Protein AF-A0A7S2JY48-F1 (afdb_monomer_lite)

Foldseek 3Di:
DDDDDPDPDPPVVQQVQFDWDADPVRDTDGDGALVVDPPPPCPPPQWDAAAQQAWKWWAQDPLDIDIDGQHAPDWDQDPLAIFHSVVRHVPNTQQDKGFHPPNPRPRITHIHHDDLQSVLSVDPPPWPDQHPVNVVVVCVVVVDDPSDDDDDDPCIPVSD

Secondary structure (DSSP, 8-state):
----PPPS-HHHHHTTS-EEEEPTTS-EEEE--GGGS--------TTPBPPTT-EEEEEEETTEEEEEE--TT-EEEETTEEEEGGGTTTT-BTTPEEEPSSSTTT-EEEEEPP-HHHHHHHS-S-S-PPPHHHHHHHHHHTT--TT--------TTS--

pLDDT: mean 73.79, std 20.32, range [28.58, 94.94]

Sequence (160 aa):
NVDQRCQPGSHTELFRAGHSAADNDGQQVHVYPSSAFPLHVLERSKHELIQEGSLVVIFESFDNLSFVYAKKGDVYHNKNGDFYHDDFIDKLRFGSKLRARNHQGYGFVFLLRPTSELWARSLPHRTQIVYELDSSTVIFQLNLKPNMVVLESGTGSGAT

Radius of gyration: 21.33 Å; chains: 1; bounding box: 55×44×46 Å

Organism: NCBI:txid163516

InterPro domains:
  IPR014816 tRNA (1-methyladenosine) methyltransferase catalytic subunit Gcd14 [PS51620] (53-160)
  IPR014816 tRNA (1-methyladenosine) methyltransferase catalytic subunit Gcd14 [PTHR12133] (45-159)
  IPR029063 S-adenosyl-L-methionine-dependent methyltransferase superfamily [G3DSA:3.40.50.150] (116-160)
  IPR029063 S-adenosyl-L-methionine-dependent methyltransferase superfamily [SSF53335] (49-159)
  IPR049470 tRNA (adenine(58)-N(1))-methyltransferase catalytic subunit TRM61, C-terminal [PF08704] (107-159)

Structure (mmCIF, N/CA/C/O backbone):
data_AF-A0A7S2JY48-F1
#
_entry.id   AF-A0A7S2JY48-F1
#
loop_
_atom_site.group_PDB
_atom_site.id
_atom_site.type_symbol
_atom_site.label_atom_id
_atom_site.label_alt_id
_atom_site.label_comp_id
_atom_site.label_asym_id
_atom_site.label_entity_id
_atom_site.label_seq_id
_atom_site.pdbx_PDB_ins_code
_atom_site.Cartn_x
_atom_site.Cartn_y
_atom_site.Cartn_z
_atom_site.occupancy
_atom_site.B_iso_or_equiv
_atom_site.auth_seq_id
_atom_site.auth_comp_id
_atom_site.auth_asym_id
_atom_site.auth_atom_id
_atom_site.pdbx_PDB_model_num
ATOM 1 N N . ASN A 1 1 ? -29.558 -26.729 -18.507 1.00 38.56 1 ASN A N 1
ATOM 2 C CA . ASN A 1 1 ? -29.045 -27.223 -17.215 1.00 38.56 1 ASN A CA 1
ATOM 3 C C . ASN A 1 1 ? -28.360 -26.051 -16.497 1.00 38.56 1 ASN A C 1
ATOM 5 O O . ASN A 1 1 ? -27.145 -26.001 -16.461 1.00 38.56 1 ASN A O 1
ATOM 9 N N . VAL A 1 2 ? -28.994 -24.879 -16.370 1.00 30.31 2 VAL A N 1
ATOM 10 C CA . VAL A 1 2 ? -29.936 -24.396 -15.330 1.00 30.31 2 VAL A CA 1
ATOM 11 C C . VAL A 1 2 ? -29.438 -24.595 -13.887 1.00 30.31 2 VAL A C 1
ATOM 13 O O . VAL A 1 2 ? -29.466 -25.703 -13.373 1.00 30.31 2 VAL A O 1
ATOM 16 N N . ASP A 1 3 ? -29.056 -23.456 -13.292 1.00 31.86 3 ASP A N 1
ATOM 17 C CA . ASP A 1 3 ? -29.075 -23.062 -11.873 1.00 31.86 3 ASP A CA 1
ATOM 18 C C . ASP A 1 3 ? -28.164 -23.750 -10.835 1.00 31.86 3 ASP A C 1
ATOM 20 O O . ASP A 1 3 ? -28.516 -24.752 -10.224 1.00 31.86 3 ASP A O 1
ATOM 24 N N . GLN A 1 4 ? -27.085 -23.044 -10.465 1.00 37.94 4 GLN A N 1
ATOM 25 C CA . GLN A 1 4 ? -26.640 -22.927 -9.068 1.00 37.94 4 GLN A CA 1
ATOM 26 C C . GLN A 1 4 ? -26.364 -21.454 -8.737 1.00 37.94 4 GLN A C 1
ATOM 28 O O . GLN A 1 4 ? -25.231 -20.991 -8.639 1.00 37.94 4 GLN A O 1
ATOM 33 N N . ARG A 1 5 ? -27.454 -20.696 -8.589 1.00 28.58 5 ARG A N 1
ATOM 34 C CA . ARG A 1 5 ? -27.470 -19.464 -7.799 1.00 28.58 5 ARG A CA 1
ATOM 35 C C . ARG A 1 5 ? -27.124 -19.838 -6.355 1.00 28.58 5 ARG A C 1
ATOM 37 O O . ARG A 1 5 ? -27.813 -20.673 -5.770 1.00 28.58 5 ARG A O 1
ATOM 44 N N . CYS A 1 6 ? -26.074 -19.233 -5.796 1.00 33.50 6 CYS A N 1
ATOM 45 C CA . CYS A 1 6 ? -25.826 -19.243 -4.355 1.00 33.50 6 CYS A CA 1
ATOM 46 C C . CYS A 1 6 ? -27.119 -18.853 -3.631 1.00 33.50 6 CYS A C 1
ATOM 48 O O . CYS A 1 6 ? -27.720 -17.819 -3.923 1.00 33.50 6 CYS A O 1
ATOM 50 N N . GLN A 1 7 ? -27.572 -19.731 -2.744 1.00 31.34 7 GLN A N 1
ATOM 51 C CA . GLN A 1 7 ? -28.848 -19.597 -2.062 1.00 31.34 7 GLN A CA 1
ATOM 52 C C . GLN A 1 7 ? -28.869 -18.363 -1.140 1.00 31.34 7 GLN A C 1
ATOM 54 O O . GLN A 1 7 ? -27.864 -18.070 -0.486 1.00 31.34 7 GLN A O 1
ATOM 59 N N . PRO A 1 8 ? -30.010 -17.656 -1.036 1.00 34.88 8 PRO A N 1
ATOM 60 C CA . PRO A 1 8 ? -30.189 -16.538 -0.118 1.00 34.88 8 PRO A CA 1
ATOM 61 C C . PRO A 1 8 ? -30.416 -17.082 1.302 1.00 34.88 8 PRO A C 1
ATOM 63 O O . PRO A 1 8 ? -31.551 -17.219 1.744 1.00 34.88 8 PRO A O 1
ATOM 66 N N . GLY A 1 9 ? -29.335 -17.465 1.986 1.00 32.31 9 GLY A N 1
ATOM 67 C CA . GLY A 1 9 ? -29.394 -18.038 3.340 1.00 32.31 9 GLY A CA 1
ATOM 68 C C . GLY A 1 9 ? -28.717 -17.204 4.431 1.00 32.3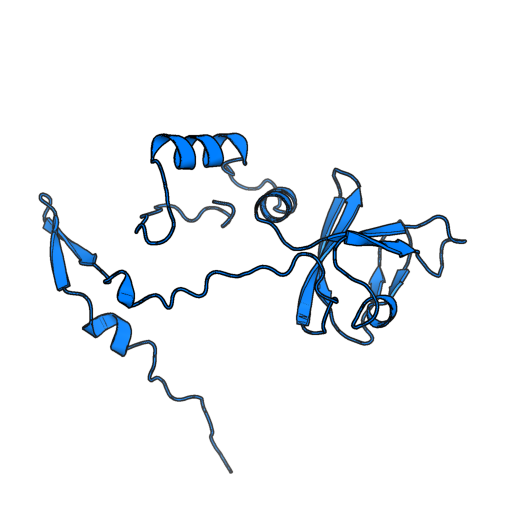1 9 GLY A C 1
ATOM 69 O O . GLY A 1 9 ? -29.170 -17.218 5.566 1.00 32.31 9 GLY A O 1
ATOM 70 N N . SER A 1 10 ? -27.672 -16.431 4.117 1.00 35.38 10 SER A N 1
ATOM 71 C CA . SER A 1 10 ? -26.833 -15.798 5.154 1.00 35.38 10 SER A CA 1
ATOM 72 C C . SER A 1 10 ? -27.272 -14.395 5.583 1.00 35.38 10 SER A C 1
ATOM 74 O O . SER A 1 10 ? -26.907 -13.939 6.663 1.00 35.38 10 SER A O 1
ATOM 76 N N . HIS A 1 11 ? -28.073 -13.698 4.773 1.00 31.31 11 HIS A N 1
ATOM 77 C CA . HIS A 1 11 ? -28.480 -12.316 5.066 1.00 31.31 11 HIS A CA 1
ATOM 78 C C . HIS A 1 11 ? -29.726 -12.226 5.964 1.00 31.31 11 HIS A C 1
ATOM 80 O O . HIS A 1 11 ? -29.952 -11.206 6.614 1.00 31.31 11 HIS A O 1
ATOM 86 N N . THR A 1 12 ? -30.541 -13.285 6.008 1.00 32.06 12 THR A N 1
ATOM 87 C CA . THR A 1 12 ? -31.817 -13.310 6.745 1.00 32.06 12 THR A CA 1
ATOM 88 C C . THR A 1 12 ? -31.650 -13.790 8.188 1.00 32.06 12 THR A C 1
ATOM 90 O O . THR A 1 12 ? -32.434 -13.405 9.053 1.00 32.06 12 THR A O 1
ATOM 93 N N . GLU A 1 13 ? -30.614 -14.580 8.485 1.00 34.25 13 GLU A N 1
ATOM 94 C CA . GLU A 1 13 ? -30.346 -15.053 9.851 1.00 34.25 13 GLU A CA 1
ATOM 95 C C . GLU A 1 13 ? -29.750 -13.963 10.755 1.00 34.25 13 GLU A C 1
ATOM 97 O O . GLU A 1 13 ? -30.064 -13.924 11.944 1.00 34.25 13 GLU A O 1
ATOM 102 N N . LEU A 1 14 ? -29.000 -13.006 10.194 1.00 38.75 14 LEU A N 1
ATOM 103 C CA . LEU A 1 14 ? -28.484 -11.851 10.941 1.00 38.75 14 LEU A CA 1
ATOM 104 C C . LEU A 1 14 ? -29.612 -10.967 11.497 1.00 38.75 14 LEU A C 1
ATOM 106 O O . LEU A 1 14 ? -29.539 -10.527 12.641 1.00 38.75 14 LEU A O 1
ATOM 110 N N . PHE A 1 15 ? -30.700 -10.783 10.742 1.00 35.50 15 PHE A N 1
ATOM 111 C CA . PHE A 1 15 ? -31.868 -10.013 11.189 1.00 35.50 15 PHE A CA 1
ATOM 112 C C . PHE A 1 15 ? -32.608 -10.648 12.374 1.00 35.50 15 PHE A C 1
ATOM 114 O O . PHE A 1 15 ? -33.319 -9.953 13.091 1.00 35.50 15 PHE A O 1
ATOM 121 N N . ARG A 1 16 ? -32.453 -11.957 12.604 1.00 39.75 16 ARG A N 1
ATOM 122 C CA . ARG A 1 16 ? -33.196 -12.685 13.645 1.00 39.75 16 ARG A CA 1
ATOM 123 C C . ARG A 1 16 ? -32.492 -12.734 15.000 1.00 39.75 16 ARG A C 1
ATOM 125 O O . ARG A 1 16 ? -33.140 -13.057 15.989 1.00 39.75 16 ARG A O 1
ATOM 132 N N . ALA A 1 17 ? -31.194 -12.438 15.048 1.00 46.31 17 ALA A N 1
ATOM 133 C CA . ALA A 1 17 ? -30.380 -12.548 16.262 1.00 46.31 17 ALA A CA 1
ATOM 134 C C . ALA A 1 17 ? -30.321 -11.255 17.102 1.00 46.31 17 ALA A C 1
ATOM 136 O O . ALA A 1 17 ? -29.768 -11.264 18.203 1.00 46.31 17 ALA A O 1
ATOM 137 N N . GLY A 1 18 ? -30.869 -10.145 16.597 1.00 42.44 18 GLY A N 1
ATOM 138 C CA . GLY A 1 18 ? -30.921 -8.878 17.324 1.00 42.44 18 GLY A CA 1
ATOM 139 C C . GLY A 1 18 ? -32.058 -8.854 18.342 1.00 42.44 18 GLY A C 1
ATOM 140 O O . GLY A 1 18 ? -33.181 -9.247 18.036 1.00 42.44 18 GLY A O 1
ATOM 141 N N . HIS A 1 19 ? -31.780 -8.370 19.552 1.00 50.09 19 HIS A N 1
ATOM 142 C CA . HIS A 1 19 ? -32.838 -7.945 20.467 1.00 50.09 19 HIS A CA 1
ATOM 143 C C . HIS A 1 19 ? -33.046 -6.441 20.280 1.00 50.09 19 HIS A C 1
ATOM 145 O O . HIS A 1 19 ? -32.088 -5.668 20.285 1.00 50.09 19 HIS A O 1
ATOM 151 N N . SER A 1 20 ? -34.299 -6.034 20.087 1.00 39.97 20 SER A N 1
ATOM 152 C CA . SER A 1 20 ? -34.663 -4.623 19.967 1.00 39.97 20 SER A CA 1
ATOM 153 C C . SER A 1 20 ? -34.622 -3.985 21.354 1.00 39.97 20 SER A C 1
ATOM 155 O O . SER A 1 20 ? -35.443 -4.318 22.208 1.00 39.97 20 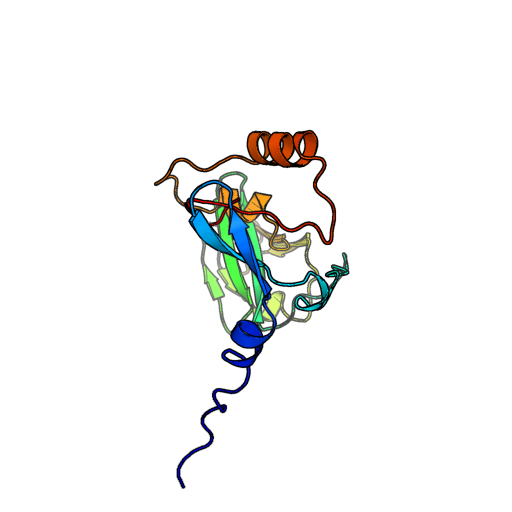SER A O 1
ATOM 157 N N . ALA A 1 21 ? -33.686 -3.066 21.575 1.00 49.62 21 ALA A N 1
ATOM 158 C CA . ALA A 1 21 ? -33.725 -2.146 22.707 1.00 49.62 21 ALA A CA 1
ATOM 159 C C . ALA A 1 21 ? -34.280 -0.800 22.217 1.00 49.62 21 ALA A C 1
ATOM 161 O O . ALA A 1 21 ? -34.018 -0.394 21.084 1.00 49.62 21 ALA A O 1
ATOM 162 N N . ALA A 1 22 ? -35.102 -0.142 23.033 1.00 42.97 22 ALA A N 1
ATOM 163 C CA . ALA A 1 22 ? -35.611 1.191 22.734 1.00 42.97 22 ALA A CA 1
ATOM 164 C C . ALA A 1 22 ? -34.698 2.231 23.387 1.00 42.97 22 ALA A C 1
ATOM 166 O O . ALA A 1 22 ? -34.417 2.128 24.582 1.00 42.97 22 ALA A O 1
ATOM 167 N N . ASP A 1 23 ? -34.250 3.209 22.604 1.00 45.06 23 ASP A N 1
ATOM 168 C CA . ASP A 1 23 ? -33.600 4.407 23.134 1.00 45.06 23 ASP A CA 1
ATOM 169 C C . ASP A 1 23 ? -34.629 5.295 23.858 1.00 45.06 23 ASP A C 1
ATOM 171 O O . ASP A 1 23 ? -35.834 5.199 23.596 1.00 45.06 23 ASP A O 1
ATOM 175 N N . ASN A 1 24 ? -34.171 6.197 24.733 1.00 55.41 24 ASN A N 1
ATOM 176 C CA . ASN A 1 24 ? -35.053 7.114 25.481 1.00 55.41 24 ASN A CA 1
ATOM 177 C C . ASN A 1 24 ? -35.908 8.037 24.578 1.00 55.41 24 ASN A C 1
ATOM 179 O O . ASN A 1 24 ? -36.903 8.582 25.049 1.00 55.41 24 ASN A O 1
ATOM 183 N N . ASP A 1 25 ? -35.572 8.145 23.288 1.00 49.75 25 ASP A N 1
ATOM 184 C CA . ASP A 1 25 ? -36.273 8.952 22.278 1.00 49.75 25 ASP A CA 1
ATOM 185 C C . ASP A 1 25 ? -37.170 8.127 21.323 1.00 49.75 25 ASP A C 1
ATOM 187 O O . ASP A 1 25 ? -37.665 8.636 20.318 1.00 49.75 25 ASP A O 1
ATOM 191 N N . GLY A 1 26 ? -37.415 6.841 21.612 1.00 44.59 26 GLY A N 1
ATOM 192 C CA . GLY A 1 26 ? -38.371 6.013 20.859 1.00 44.59 26 GLY A CA 1
ATOM 193 C C . GLY A 1 26 ? -37.871 5.486 19.507 1.00 44.59 26 GLY A C 1
ATOM 194 O O . GLY A 1 26 ? -38.657 4.940 18.729 1.00 44.59 26 GLY A O 1
ATOM 195 N N . GLN A 1 27 ? -36.574 5.600 19.221 1.00 48.22 27 GLN A N 1
ATOM 196 C CA . GLN A 1 27 ? -35.956 5.036 18.023 1.00 48.22 27 GLN A CA 1
ATOM 197 C C . GLN A 1 27 ? -35.541 3.573 18.277 1.00 48.22 27 GLN A C 1
ATOM 199 O O . GLN A 1 27 ? -34.835 3.272 19.240 1.00 48.22 27 GLN A O 1
ATOM 204 N N . GLN A 1 28 ? -36.016 2.638 17.441 1.00 40.66 28 GLN A N 1
ATOM 205 C CA . GLN A 1 28 ? -35.631 1.222 17.526 1.00 40.66 28 GLN A CA 1
ATOM 206 C C . GLN A 1 28 ? -34.180 1.049 17.068 1.00 40.66 28 GLN A C 1
ATOM 208 O O . GLN A 1 28 ? -33.878 1.212 15.885 1.00 40.66 28 GLN A O 1
ATOM 213 N N . VAL A 1 29 ? -33.293 0.679 17.992 1.00 53.88 29 VAL A N 1
ATOM 214 C CA . VAL A 1 29 ? -31.904 0.319 17.689 1.00 53.88 29 VAL A CA 1
ATOM 215 C C . VAL A 1 29 ? -31.765 -1.200 17.648 1.00 53.88 29 VAL A C 1
ATOM 217 O O . VAL A 1 29 ? -32.045 -1.908 18.617 1.00 53.88 29 VAL A O 1
ATOM 220 N N . HIS A 1 30 ? -31.345 -1.714 16.490 1.00 53.12 30 HIS A N 1
ATOM 221 C CA . HIS A 1 30 ? -31.101 -3.139 16.289 1.00 53.12 30 HIS A CA 1
ATOM 222 C C . HIS A 1 30 ? -29.705 -3.481 16.821 1.00 53.12 30 HIS A C 1
ATOM 224 O O . HIS A 1 30 ? -28.695 -3.204 16.173 1.00 53.12 30 HIS A O 1
ATOM 230 N N . VAL A 1 31 ? -29.642 -4.043 18.028 1.00 56.19 31 VAL A N 1
ATOM 231 C CA . VAL A 1 31 ? -28.373 -4.383 18.679 1.00 56.19 31 VAL A CA 1
ATOM 232 C C . VAL A 1 31 ? -27.944 -5.778 18.238 1.00 56.19 31 VAL A C 1
ATOM 234 O O . VAL A 1 31 ? -28.600 -6.771 18.560 1.00 56.19 31 VAL A O 1
ATOM 237 N N . TYR A 1 32 ? -26.835 -5.859 17.502 1.00 62.75 32 TYR A N 1
ATOM 238 C CA . TYR A 1 32 ? -26.211 -7.132 17.144 1.00 62.75 32 TYR A CA 1
ATOM 239 C C . TYR A 1 32 ? -25.216 -7.544 18.238 1.00 62.75 32 TYR A C 1
ATOM 241 O O . TYR A 1 32 ? -24.381 -6.727 18.635 1.00 62.75 32 TYR A O 1
ATOM 249 N N . PRO A 1 33 ? -25.273 -8.789 18.743 1.00 58.53 33 PRO A N 1
ATOM 250 C CA . PRO A 1 33 ? -24.309 -9.260 19.727 1.00 58.53 33 PRO A CA 1
ATOM 251 C C . PRO A 1 33 ? -22.911 -9.331 19.100 1.00 58.53 33 PRO A C 1
ATOM 253 O O . PRO A 1 33 ? -22.757 -9.736 17.949 1.00 58.53 33 PRO A O 1
ATOM 256 N N . SER A 1 34 ? -21.874 -8.984 19.866 1.00 54.19 34 SER A N 1
ATOM 257 C CA . SER A 1 34 ? -20.475 -9.011 19.405 1.00 54.19 34 SER A CA 1
ATOM 258 C C . SER A 1 34 ? -20.018 -10.394 18.920 1.00 54.19 34 SER A C 1
ATOM 260 O O . SER A 1 34 ? -19.109 -10.489 18.103 1.00 54.19 34 SER A O 1
ATOM 262 N N . SER A 1 35 ? -20.687 -11.465 19.360 1.00 59.41 35 SER A N 1
ATOM 263 C CA . SER A 1 35 ? -20.475 -12.841 18.900 1.00 59.41 35 SER A CA 1
ATOM 264 C C . SER A 1 35 ? -20.939 -13.114 17.463 1.00 59.41 35 SER A C 1
ATOM 266 O O . SER A 1 35 ? -20.547 -14.131 16.896 1.00 59.41 35 SER A O 1
ATOM 268 N N . ALA A 1 36 ? -21.757 -12.239 16.865 1.00 59.59 36 ALA A N 1
ATOM 269 C CA . ALA A 1 36 ? -22.212 -12.364 15.478 1.00 59.59 36 ALA A CA 1
ATOM 270 C C . ALA A 1 36 ? -21.128 -11.984 14.455 1.00 59.59 36 ALA A C 1
ATOM 272 O O . ALA A 1 36 ? -21.268 -12.284 13.270 1.00 59.59 36 ALA A O 1
ATOM 273 N N . PHE A 1 37 ? -20.041 -11.349 14.903 1.00 56.94 37 PHE A N 1
ATOM 274 C CA . PHE A 1 37 ? -18.910 -10.987 14.062 1.00 56.94 37 PHE A CA 1
ATOM 275 C C . PHE A 1 37 ? -17.768 -11.973 14.321 1.00 56.94 37 PHE A C 1
ATOM 277 O O . PHE A 1 37 ? -17.140 -11.908 15.381 1.00 56.94 37 PHE A O 1
ATOM 284 N N . PRO A 1 38 ? -17.491 -12.917 13.401 1.00 50.53 38 PRO A N 1
ATOM 285 C CA . PRO A 1 38 ? -16.365 -13.819 13.562 1.00 50.53 38 PRO A CA 1
ATOM 286 C C . PRO A 1 38 ? -15.078 -13.000 13.676 1.00 50.53 38 PRO A C 1
ATOM 288 O O . PRO A 1 38 ? -14.706 -12.240 12.781 1.00 50.53 38 PRO A O 1
ATOM 291 N N . LEU A 1 39 ? -14.424 -13.162 14.822 1.00 52.94 39 LEU A N 1
ATOM 292 C CA . LEU A 1 39 ? -13.209 -12.481 15.247 1.00 52.94 39 LEU A CA 1
ATOM 293 C C . LEU A 1 39 ? -12.019 -13.035 14.452 1.00 52.94 39 LEU A C 1
ATOM 295 O O . LEU A 1 39 ? -11.142 -13.705 14.990 1.00 52.94 39 LEU A O 1
ATOM 299 N N . HIS A 1 40 ? -11.985 -12.795 13.142 1.00 52.75 40 HIS A N 1
ATOM 300 C CA . HIS A 1 40 ? -10.759 -12.993 12.391 1.00 52.75 40 HIS A CA 1
ATOM 301 C C . HIS A 1 40 ? -9.863 -11.797 12.702 1.00 52.75 40 HIS A C 1
ATOM 303 O O . HIS A 1 40 ? -9.848 -10.802 11.976 1.00 52.75 40 HIS A O 1
ATOM 309 N N . VAL A 1 41 ? -9.124 -11.869 13.815 1.00 52.59 41 VAL A N 1
ATOM 310 C CA . VAL A 1 41 ? -7.935 -11.030 13.979 1.00 52.59 41 VAL A CA 1
ATOM 311 C C . VAL A 1 41 ? -7.105 -11.304 12.736 1.00 52.59 41 VAL A C 1
ATOM 313 O O . VAL A 1 41 ? -6.619 -12.415 12.540 1.00 52.59 41 VAL A O 1
ATOM 316 N N . LEU A 1 42 ? -7.035 -10.335 11.826 1.00 56.41 42 LEU A N 1
ATOM 317 C CA . LEU A 1 42 ? -6.143 -10.418 10.684 1.00 56.41 42 LEU A CA 1
ATOM 318 C C . LEU A 1 42 ? -4.730 -10.373 11.269 1.00 56.41 42 LEU A C 1
ATOM 320 O O . LEU A 1 42 ? -4.151 -9.295 11.401 1.00 56.41 42 LEU A O 1
ATOM 324 N N . GLU A 1 43 ? -4.187 -11.528 11.658 1.00 52.75 43 GLU A N 1
ATOM 325 C CA . GLU A 1 43 ? -2.755 -11.713 11.861 1.00 52.75 43 GLU A CA 1
ATOM 326 C C . GLU A 1 43 ? -2.100 -11.489 10.502 1.00 52.75 43 GLU A C 1
ATOM 328 O O . GLU A 1 43 ? -1.878 -12.379 9.683 1.00 52.75 43 GLU A O 1
ATOM 333 N N . ARG A 1 44 ? -1.889 -10.211 10.209 1.00 62.12 44 ARG A N 1
ATOM 334 C CA . ARG A 1 44 ? -1.332 -9.731 8.963 1.00 62.12 44 ARG A CA 1
ATOM 335 C C . ARG A 1 44 ? 0.149 -10.090 8.974 1.00 62.12 44 ARG A C 1
ATOM 337 O O . ARG A 1 44 ? 0.975 -9.309 9.437 1.00 62.12 44 ARG A O 1
ATOM 344 N N . SER A 1 45 ? 0.476 -11.268 8.447 1.00 59.66 45 SER A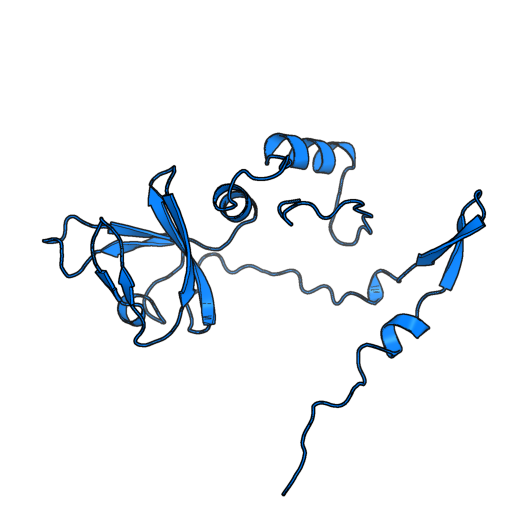 N 1
ATOM 345 C CA . SER A 1 45 ? 1.847 -11.725 8.208 1.00 59.66 45 SER A CA 1
ATOM 346 C C . SER A 1 45 ? 2.670 -10.613 7.541 1.00 59.66 45 SER A C 1
ATOM 348 O O . SER A 1 45 ? 2.379 -10.183 6.425 1.00 59.66 45 SER A O 1
ATOM 350 N N . LYS A 1 46 ? 3.695 -10.110 8.243 1.00 57.84 46 LYS A N 1
ATOM 351 C CA . LYS A 1 46 ? 4.539 -8.980 7.803 1.00 57.84 46 LYS A CA 1
ATOM 352 C C . LYS A 1 46 ? 5.348 -9.279 6.533 1.00 57.84 46 LYS A C 1
ATOM 354 O O . LYS A 1 46 ? 5.849 -8.358 5.898 1.00 57.84 46 LYS A O 1
ATOM 359 N N . HIS A 1 47 ? 5.489 -10.557 6.177 1.00 62.91 47 HIS A N 1
ATOM 360 C CA . HIS A 1 47 ? 6.393 -11.042 5.130 1.00 62.91 47 HIS A CA 1
ATOM 361 C C . HIS A 1 47 ? 5.693 -11.936 4.108 1.00 62.91 47 HIS A C 1
ATOM 363 O O . HIS A 1 47 ? 6.310 -12.820 3.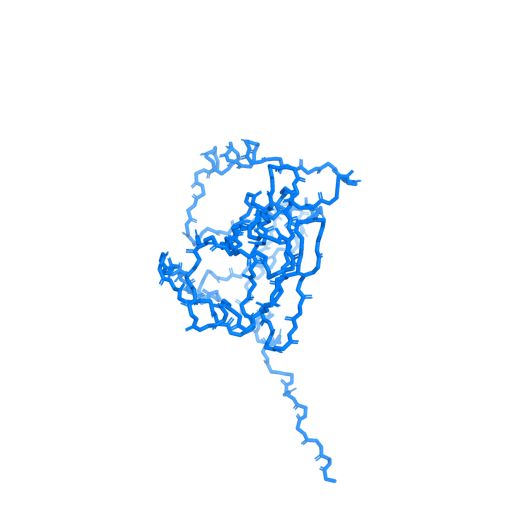515 1.00 62.91 47 HIS A O 1
ATOM 369 N N . GLU A 1 48 ? 4.404 -11.721 3.896 1.00 81.38 48 GLU A N 1
ATOM 370 C CA . GLU A 1 48 ? 3.629 -12.477 2.923 1.00 81.38 48 GLU A CA 1
ATOM 371 C C . GLU A 1 48 ? 4.078 -12.177 1.486 1.00 81.38 48 GLU A C 1
ATOM 373 O O . GLU A 1 48 ? 4.384 -11.031 1.133 1.00 81.38 48 GLU A O 1
ATOM 378 N N . LEU A 1 49 ? 4.159 -13.233 0.675 1.00 89.81 49 LEU A N 1
ATOM 379 C CA . LEU A 1 49 ? 4.346 -13.108 -0.767 1.00 89.81 49 LEU A CA 1
ATOM 380 C C . LEU A 1 49 ? 3.082 -12.507 -1.381 1.00 89.81 49 LEU A C 1
ATOM 382 O O . LEU A 1 49 ? 1.977 -12.760 -0.907 1.00 89.81 49 LEU A O 1
ATOM 386 N N . ILE A 1 50 ? 3.249 -11.710 -2.431 1.00 91.06 50 ILE A N 1
ATOM 387 C CA . ILE A 1 50 ? 2.112 -11.142 -3.150 1.00 91.06 50 ILE A CA 1
ATOM 388 C C . ILE A 1 50 ? 1.480 -12.253 -3.983 1.00 91.06 50 ILE A C 1
ATOM 390 O O . ILE A 1 50 ? 2.133 -12.798 -4.867 1.00 91.06 50 ILE A O 1
ATOM 394 N N . GLN A 1 51 ? 0.220 -12.571 -3.713 1.00 91.25 51 GLN A N 1
ATOM 395 C CA . GLN A 1 51 ? -0.530 -13.582 -4.453 1.00 91.25 51 GLN A CA 1
ATOM 396 C C . GLN A 1 51 ? -1.449 -12.930 -5.484 1.00 91.25 51 GLN A C 1
ATOM 398 O O . GLN A 1 51 ? -1.826 -11.762 -5.365 1.00 91.25 51 GLN A O 1
ATOM 403 N N . GLU A 1 52 ? -1.857 -13.703 -6.482 1.00 92.62 52 GLU A N 1
ATOM 404 C CA . GLU A 1 52 ? -2.916 -13.297 -7.402 1.00 92.62 52 GLU A CA 1
ATOM 405 C C . GLU A 1 52 ? -4.220 -12.980 -6.646 1.00 92.62 52 GLU A C 1
ATOM 407 O O . GLU A 1 52 ? -4.571 -13.640 -5.673 1.00 92.62 52 GLU A O 1
ATOM 412 N N . GLY A 1 53 ? -4.914 -11.922 -7.058 1.00 90.81 53 GLY A N 1
ATOM 413 C CA . GLY A 1 53 ? -6.093 -11.379 -6.382 1.00 90.81 53 GLY A CA 1
ATOM 414 C C . GLY A 1 53 ? -5.783 -10.474 -5.185 1.00 90.81 53 GLY A C 1
ATOM 415 O O . GLY A 1 53 ? -6.686 -9.798 -4.695 1.00 90.81 53 GLY A O 1
ATOM 416 N N . SER A 1 54 ? -4.526 -10.394 -4.734 1.00 90.44 54 SER A N 1
ATOM 417 C CA . SER A 1 54 ? -4.145 -9.491 -3.642 1.00 90.44 54 SER A CA 1
ATOM 418 C C . SER A 1 54 ? -4.270 -8.029 -4.067 1.00 90.44 54 SER A C 1
ATOM 420 O O . SER A 1 54 ? -3.839 -7.650 -5.156 1.00 90.44 54 SER A O 1
ATOM 422 N N . LEU A 1 55 ? -4.798 -7.184 -3.182 1.00 91.88 55 LEU A N 1
ATOM 423 C CA . LEU A 1 55 ? -4.754 -5.736 -3.360 1.00 91.88 55 LEU A CA 1
ATOM 424 C C . LEU A 1 55 ? -3.356 -5.225 -2.996 1.00 91.88 55 LEU A C 1
ATOM 426 O O . LEU A 1 55 ? -2.881 -5.438 -1.879 1.00 91.88 55 LEU A O 1
ATOM 430 N N . VAL A 1 56 ? -2.702 -4.550 -3.937 1.00 93.12 56 VAL A N 1
ATOM 431 C CA . VAL A 1 56 ? -1.344 -4.019 -3.793 1.00 93.12 56 VAL A CA 1
ATOM 432 C C . VAL A 1 56 ? -1.373 -2.510 -3.982 1.00 93.12 56 VAL A C 1
ATOM 434 O O . VAL A 1 56 ? -2.037 -1.991 -4.879 1.00 93.12 56 VAL A O 1
ATOM 437 N N . VAL A 1 57 ? -0.628 -1.801 -3.139 1.00 94.25 57 VAL A N 1
ATOM 438 C CA . VAL A 1 57 ? -0.417 -0.362 -3.290 1.00 94.25 57 VAL A CA 1
ATOM 439 C C . VAL A 1 57 ? 0.886 -0.143 -4.032 1.00 94.25 57 VAL A C 1
ATOM 441 O O . VAL A 1 57 ? 1.956 -0.500 -3.543 1.00 94.25 57 VAL A O 1
ATOM 444 N N . ILE A 1 58 ? 0.805 0.454 -5.211 1.00 94.12 58 ILE A N 1
ATOM 445 C CA . ILE A 1 58 ? 1.971 0.862 -5.981 1.00 94.12 58 ILE A CA 1
ATOM 446 C C . ILE A 1 58 ? 2.333 2.272 -5.535 1.00 94.12 58 ILE A C 1
ATOM 448 O O . ILE A 1 58 ? 1.648 3.239 -5.857 1.00 94.12 58 ILE A O 1
ATOM 452 N N . PHE A 1 59 ? 3.404 2.374 -4.755 1.00 93.50 59 PHE A N 1
ATOM 453 C CA . PHE A 1 59 ? 3.924 3.639 -4.261 1.00 93.50 59 PHE A CA 1
ATOM 454 C C . PHE A 1 59 ? 5.042 4.129 -5.177 1.00 93.50 59 PHE A C 1
ATOM 456 O O . PHE A 1 59 ? 6.117 3.527 -5.264 1.00 93.50 59 PHE A O 1
ATOM 463 N N . GLU A 1 60 ? 4.787 5.233 -5.867 1.00 90.75 60 GLU A N 1
ATOM 464 C CA . GLU A 1 60 ? 5.723 5.806 -6.831 1.00 90.75 60 GLU A CA 1
ATOM 465 C C . GLU A 1 60 ? 6.482 6.985 -6.235 1.00 90.75 60 GLU A C 1
ATOM 467 O O . GLU A 1 60 ? 7.681 7.162 -6.450 1.00 90.75 60 GLU A O 1
ATOM 472 N N . SER A 1 61 ? 5.761 7.840 -5.521 1.00 87.56 61 SER A N 1
ATOM 473 C CA . SER A 1 61 ? 6.248 9.062 -4.896 1.00 87.56 61 SER A CA 1
ATOM 474 C C . SER A 1 61 ? 5.295 9.434 -3.768 1.00 87.56 61 SER A C 1
ATOM 476 O O . SER A 1 61 ? 4.217 8.861 -3.646 1.00 87.56 61 SER A O 1
ATOM 478 N N . PHE A 1 62 ? 5.675 10.409 -2.948 1.00 83.56 62 PHE A N 1
ATOM 479 C CA . PHE A 1 62 ? 4.854 10.817 -1.811 1.00 83.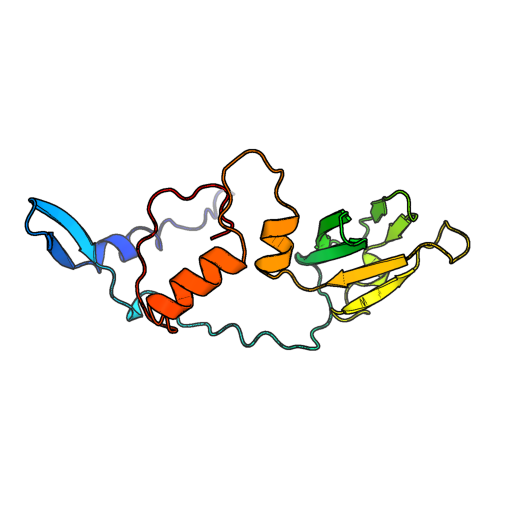56 62 PHE A CA 1
ATOM 480 C C . PHE A 1 62 ? 3.427 11.226 -2.224 1.00 83.56 62 PHE A C 1
ATOM 482 O O . PHE A 1 62 ? 2.467 10.814 -1.580 1.00 83.56 62 PHE A O 1
ATOM 489 N N . ASP A 1 63 ? 3.274 11.940 -3.335 1.00 84.44 63 ASP A N 1
ATOM 490 C CA . ASP A 1 63 ? 1.959 12.406 -3.797 1.00 84.44 63 ASP A CA 1
ATOM 491 C C . ASP A 1 63 ? 1.283 11.461 -4.797 1.00 84.44 63 ASP A C 1
ATOM 493 O O . ASP A 1 63 ? 0.150 11.709 -5.197 1.00 84.44 63 ASP A O 1
ATOM 497 N N . ASN A 1 64 ? 1.967 10.396 -5.234 1.00 87.62 64 ASN A N 1
ATOM 498 C CA . ASN A 1 64 ? 1.433 9.487 -6.245 1.00 87.62 64 ASN A CA 1
ATOM 499 C C . ASN A 1 64 ? 1.501 8.037 -5.778 1.00 87.62 64 ASN A C 1
ATOM 501 O O . ASN A 1 64 ? 2.574 7.418 -5.733 1.00 87.62 64 ASN A O 1
ATOM 505 N N . LEU A 1 65 ? 0.329 7.509 -5.447 1.00 91.44 65 LEU A N 1
ATOM 506 C CA . LEU A 1 65 ? 0.132 6.118 -5.093 1.00 91.44 65 LEU A CA 1
ATOM 507 C C . LEU A 1 65 ? -1.156 5.607 -5.737 1.00 91.44 65 LEU A C 1
ATOM 509 O O . LEU A 1 65 ? -2.162 6.313 -5.782 1.00 91.44 65 LEU A O 1
ATOM 513 N N . SER A 1 66 ? -1.110 4.365 -6.205 1.00 91.88 66 SER A N 1
ATOM 514 C CA . SER A 1 66 ? -2.220 3.719 -6.904 1.00 91.88 66 SER A CA 1
ATOM 515 C C . SER A 1 66 ? -2.548 2.385 -6.254 1.00 91.88 66 SER A C 1
ATOM 517 O O . SER A 1 66 ? -1.656 1.653 -5.825 1.00 91.88 66 SER A O 1
ATOM 519 N N . PHE A 1 67 ? -3.832 2.045 -6.221 1.00 92.56 67 PHE A N 1
ATOM 520 C CA . PHE A 1 67 ? -4.314 0.747 -5.761 1.00 92.56 67 PHE A CA 1
ATOM 521 C C . PHE A 1 67 ? -4.576 -0.157 -6.960 1.00 92.56 67 PHE A C 1
ATOM 523 O O . PHE A 1 67 ? -5.337 0.203 -7.856 1.00 92.56 67 PHE A O 1
ATOM 530 N N . VAL A 1 68 ? -3.944 -1.328 -6.977 1.00 93.00 68 VAL A N 1
ATOM 531 C CA . VAL A 1 68 ? -4.032 -2.276 -8.090 1.00 93.00 68 VAL A CA 1
ATOM 532 C C . VAL A 1 68 ? -4.259 -3.682 -7.554 1.00 93.00 68 VAL A C 1
ATOM 534 O O . VAL A 1 68 ? -3.619 -4.111 -6.595 1.00 93.00 68 VAL A O 1
ATOM 537 N N . TYR A 1 69 ? -5.171 -4.418 -8.186 1.00 93.88 69 TYR A N 1
ATOM 538 C CA . TYR A 1 69 ? -5.330 -5.845 -7.927 1.00 93.88 69 TYR A CA 1
ATOM 539 C C . TYR A 1 69 ? -4.276 -6.632 -8.701 1.00 93.88 69 TYR A C 1
ATOM 541 O O . TYR A 1 69 ? -4.141 -6.490 -9.916 1.00 93.88 69 TYR A O 1
ATOM 549 N N . ALA A 1 70 ? -3.537 -7.484 -7.997 1.00 93.12 70 ALA A N 1
ATOM 550 C CA . ALA A 1 70 ? -2.540 -8.353 -8.595 1.00 93.12 70 ALA A CA 1
ATOM 551 C C . ALA A 1 70 ? -3.223 -9.383 -9.506 1.00 93.12 70 ALA A C 1
ATOM 553 O O . ALA A 1 70 ? -3.922 -10.277 -9.036 1.00 93.12 70 ALA A O 1
ATOM 554 N N . LYS A 1 71 ? -3.014 -9.272 -10.815 1.00 94.94 71 LYS A N 1
ATOM 555 C CA . LYS A 1 71 ? -3.573 -10.179 -11.825 1.00 94.94 71 LYS A CA 1
ATOM 556 C C . LYS A 1 71 ? -2.478 -10.634 -12.778 1.00 94.94 71 LYS A C 1
ATOM 558 O O . LYS A 1 71 ? -1.766 -9.784 -13.308 1.00 94.94 71 LYS A O 1
ATOM 563 N N . LYS A 1 72 ? -2.343 -11.945 -12.998 1.00 92.88 72 LYS A N 1
ATOM 564 C CA . LYS A 1 72 ? -1.317 -12.495 -13.899 1.00 92.88 72 LYS A CA 1
ATOM 565 C C . LYS A 1 72 ? -1.543 -12.027 -15.340 1.00 92.88 72 LYS A C 1
ATOM 567 O O . LYS A 1 72 ? -2.684 -11.933 -15.795 1.00 92.88 72 LYS A O 1
ATOM 572 N N . GLY A 1 73 ? -0.457 -11.715 -16.040 1.00 91.38 73 GLY A N 1
ATOM 573 C CA . GLY A 1 73 ? -0.456 -11.187 -17.406 1.00 91.38 73 GLY A CA 1
ATOM 574 C C . GLY A 1 73 ? -0.890 -9.724 -17.559 1.00 91.38 73 GLY A C 1
ATOM 575 O O . GLY A 1 73 ? -0.904 -9.226 -18.682 1.00 91.38 73 GLY A O 1
ATOM 576 N N . ASP A 1 74 ? -1.239 -9.034 -16.471 1.00 93.56 74 ASP A N 1
ATOM 577 C CA . ASP A 1 74 ? -1.599 -7.614 -16.501 1.00 93.56 74 ASP A CA 1
ATOM 578 C C . ASP A 1 74 ? -0.364 -6.715 -16.294 1.00 93.56 74 ASP A C 1
ATOM 580 O O . ASP A 1 74 ? 0.669 -7.144 -15.759 1.00 93.56 74 ASP A O 1
ATOM 584 N N . VAL A 1 75 ? -0.452 -5.469 -16.762 1.00 92.88 75 VAL A N 1
ATOM 585 C CA . VAL A 1 75 ? 0.663 -4.514 -16.767 1.00 92.88 75 VAL A CA 1
ATOM 586 C C . VAL A 1 75 ? 0.205 -3.173 -16.216 1.00 92.88 75 VAL A C 1
ATOM 588 O O . VAL A 1 75 ? -0.709 -2.536 -16.735 1.00 92.88 75 VAL A O 1
ATOM 591 N N . TYR A 1 76 ? 0.899 -2.707 -15.181 1.00 92.38 76 TYR A N 1
ATOM 592 C CA . TYR A 1 76 ? 0.724 -1.365 -14.656 1.00 92.38 76 TYR A CA 1
ATOM 593 C C . TYR A 1 76 ? 1.634 -0.386 -15.401 1.00 92.38 76 TYR A C 1
ATOM 595 O O . TYR A 1 76 ? 2.862 -0.516 -15.388 1.00 92.38 76 TYR A O 1
ATOM 603 N N . HIS A 1 77 ? 1.021 0.610 -16.035 1.00 90.94 77 HIS A N 1
ATOM 604 C CA . HIS A 1 77 ? 1.707 1.638 -16.809 1.00 90.94 77 HIS A CA 1
ATOM 605 C C . HIS A 1 77 ? 1.739 2.961 -16.050 1.00 90.94 77 HIS A C 1
ATOM 607 O O . HIS A 1 77 ? 0.717 3.430 -15.553 1.00 90.94 77 HIS A O 1
ATOM 613 N N . ASN A 1 78 ? 2.909 3.594 -16.009 1.00 88.25 78 ASN A N 1
ATOM 614 C CA . ASN A 1 78 ? 3.082 4.914 -15.417 1.00 88.25 78 ASN A CA 1
ATOM 615 C C . ASN A 1 78 ? 4.237 5.680 -16.096 1.00 88.25 78 ASN A C 1
ATOM 617 O O . ASN A 1 78 ? 5.039 5.101 -16.823 1.00 88.25 78 ASN A O 1
ATOM 621 N N . LYS A 1 79 ? 4.387 6.979 -15.806 1.00 85.38 79 LYS A N 1
ATOM 622 C CA . LYS A 1 79 ? 5.518 7.830 -16.215 1.00 85.38 79 LYS A CA 1
ATOM 623 C C . LYS A 1 79 ? 6.893 7.234 -15.882 1.00 85.38 79 LYS A C 1
ATOM 625 O O . LYS A 1 79 ? 7.869 7.537 -16.557 1.00 85.38 79 LYS A O 1
ATOM 630 N N . ASN A 1 80 ? 6.978 6.389 -14.850 1.00 83.31 80 ASN A N 1
ATOM 631 C CA . ASN A 1 80 ? 8.221 5.722 -14.459 1.00 83.31 80 ASN A CA 1
ATOM 632 C C . ASN A 1 80 ? 8.539 4.477 -15.314 1.00 83.31 80 ASN A C 1
ATOM 634 O O . ASN A 1 80 ? 9.640 3.940 -15.188 1.00 83.31 80 ASN A O 1
ATOM 638 N N . GLY A 1 81 ? 7.614 4.023 -16.163 1.00 88.56 81 GLY A N 1
ATOM 639 C CA . GLY A 1 81 ? 7.747 2.869 -17.052 1.00 88.56 81 GLY A CA 1
ATOM 640 C C . GLY A 1 81 ? 6.659 1.811 -16.843 1.00 88.56 81 GLY A C 1
ATOM 641 O O . GLY A 1 81 ? 5.667 2.042 -16.151 1.00 88.56 81 GLY A O 1
ATOM 642 N N . ASP A 1 82 ? 6.889 0.640 -17.440 1.00 90.62 82 ASP A N 1
ATOM 643 C CA . ASP A 1 82 ? 5.949 -0.484 -17.447 1.00 90.62 82 ASP A CA 1
ATOM 644 C C . ASP A 1 82 ? 6.328 -1.533 -16.393 1.00 90.62 82 ASP A C 1
ATOM 646 O O . ASP A 1 82 ? 7.481 -1.991 -16.335 1.00 90.62 82 ASP A O 1
ATOM 650 N N . PHE A 1 83 ? 5.346 -1.930 -15.585 1.00 92.19 83 PHE A N 1
ATOM 651 C CA . PHE A 1 83 ? 5.493 -2.862 -14.472 1.00 92.19 83 PHE A CA 1
ATOM 652 C C . PHE A 1 83 ? 4.579 -4.074 -14.668 1.00 92.19 83 PHE A C 1
ATOM 654 O O . PHE A 1 83 ? 3.361 -3.984 -14.535 1.00 92.19 83 PHE A O 1
ATOM 661 N N . TYR A 1 84 ? 5.174 -5.224 -14.976 1.00 93.00 84 TYR A N 1
ATOM 662 C CA . TYR A 1 84 ? 4.443 -6.466 -15.226 1.00 93.00 84 TYR A CA 1
ATOM 663 C C . TYR A 1 84 ? 4.056 -7.129 -13.908 1.00 93.00 84 TYR A C 1
ATOM 665 O O . TYR A 1 84 ? 4.897 -7.299 -13.022 1.00 93.00 84 TYR A O 1
ATOM 673 N N . HIS A 1 85 ? 2.804 -7.563 -13.787 1.00 94.12 85 HIS A N 1
ATOM 674 C CA . HIS A 1 85 ? 2.335 -8.219 -12.569 1.00 94.12 85 HIS A CA 1
ATOM 675 C C . HIS A 1 85 ? 3.007 -9.575 -12.326 1.00 94.12 85 HIS A C 1
ATOM 677 O O . HIS A 1 85 ? 3.307 -9.937 -11.187 1.00 94.12 85 HIS A O 1
ATOM 683 N N . ASP A 1 86 ? 3.367 -10.272 -13.402 1.00 93.69 86 ASP A N 1
ATOM 684 C CA . ASP A 1 86 ? 4.085 -11.548 -13.348 1.00 93.69 86 ASP A CA 1
ATOM 685 C C . ASP A 1 86 ? 5.483 -11.440 -12.719 1.00 93.69 86 ASP A C 1
ATOM 687 O O . ASP A 1 86 ? 6.070 -12.455 -12.333 1.00 93.69 86 ASP A O 1
ATOM 691 N N . ASP A 1 87 ? 6.048 -10.232 -12.620 1.00 91.75 87 ASP A N 1
ATOM 692 C CA . ASP A 1 87 ? 7.359 -10.016 -12.002 1.00 91.75 87 ASP A CA 1
ATOM 693 C C . ASP A 1 87 ? 7.295 -10.001 -10.476 1.00 91.75 87 ASP A C 1
ATOM 695 O O . ASP A 1 87 ? 8.301 -10.292 -9.827 1.00 91.75 87 ASP A O 1
ATOM 699 N N . PHE A 1 88 ? 6.129 -9.706 -9.898 1.00 91.06 88 PHE A N 1
ATOM 700 C CA . PHE A 1 88 ? 5.973 -9.614 -8.450 1.00 91.06 88 PHE A CA 1
ATOM 701 C C . PHE A 1 88 ? 5.053 -10.670 -7.843 1.00 91.06 88 PHE A C 1
ATOM 703 O O . PHE A 1 88 ? 5.278 -11.047 -6.691 1.00 91.06 88 PHE A O 1
ATOM 710 N N . ILE A 1 89 ? 4.071 -11.179 -8.592 1.00 93.75 89 ILE A N 1
ATOM 711 C CA . ILE A 1 89 ? 3.191 -12.253 -8.121 1.00 93.75 89 ILE A CA 1
ATOM 712 C C . ILE A 1 89 ? 4.015 -13.513 -7.841 1.00 93.75 89 ILE A C 1
ATOM 714 O O . ILE A 1 89 ? 4.849 -13.918 -8.650 1.00 93.75 89 ILE A O 1
ATOM 718 N N . ASP A 1 90 ? 3.796 -14.108 -6.669 1.00 90.06 90 ASP A N 1
ATOM 719 C CA . ASP A 1 90 ? 4.442 -15.316 -6.145 1.00 90.06 90 ASP A CA 1
ATOM 720 C C . ASP A 1 90 ? 5.985 -15.233 -6.035 1.00 90.06 90 ASP A C 1
ATOM 722 O O . ASP A 1 90 ? 6.647 -16.218 -5.707 1.00 90.06 90 ASP A O 1
ATOM 726 N N . LYS A 1 91 ? 6.577 -14.051 -6.271 1.00 90.69 91 LYS A N 1
ATOM 727 C CA . LYS A 1 91 ? 8.035 -13.823 -6.309 1.00 90.69 91 LYS A CA 1
ATOM 728 C C . LYS A 1 91 ? 8.500 -12.779 -5.307 1.00 90.69 91 LYS A C 1
ATOM 730 O O . LYS A 1 91 ? 9.532 -12.956 -4.661 1.00 90.69 91 LYS A O 1
ATOM 735 N N . LEU A 1 9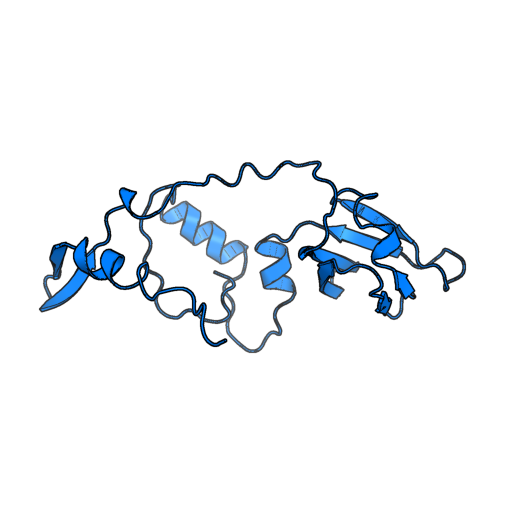2 ? 7.759 -11.679 -5.188 1.00 91.81 92 LEU A N 1
ATOM 736 C CA . LEU A 1 92 ? 8.105 -10.564 -4.317 1.00 91.81 92 LEU A CA 1
ATOM 737 C C . LEU A 1 92 ? 7.190 -10.520 -3.095 1.00 91.81 92 LEU A C 1
ATOM 739 O O . LEU A 1 92 ? 6.043 -10.964 -3.109 1.00 91.81 92 LEU A O 1
ATOM 743 N N . ARG A 1 93 ? 7.731 -9.964 -2.012 1.00 92.81 93 ARG A N 1
ATOM 744 C CA . ARG A 1 93 ? 6.991 -9.693 -0.775 1.00 92.81 93 ARG A CA 1
ATOM 745 C C . ARG A 1 93 ? 6.503 -8.253 -0.769 1.00 92.81 93 ARG A C 1
ATOM 747 O O . ARG A 1 93 ? 7.106 -7.390 -1.415 1.00 92.81 93 ARG A O 1
ATOM 754 N N . PHE A 1 94 ? 5.480 -7.971 0.030 1.00 92.06 94 PHE A N 1
ATOM 755 C CA . PHE A 1 94 ? 5.135 -6.584 0.340 1.00 92.06 94 PHE A CA 1
ATOM 756 C C . PHE A 1 94 ? 6.350 -5.847 0.940 1.00 92.06 94 PHE A C 1
ATOM 758 O O . PHE A 1 94 ? 7.130 -6.416 1.701 1.00 92.06 94 PHE A O 1
ATOM 765 N N . GLY A 1 95 ? 6.529 -4.586 0.556 1.00 90.88 95 GLY A N 1
ATOM 766 C CA . GLY A 1 95 ? 7.698 -3.749 0.838 1.00 90.88 95 GLY A CA 1
ATOM 767 C C . GLY A 1 95 ? 8.809 -3.815 -0.218 1.00 90.88 95 GLY A C 1
ATOM 768 O O . GLY A 1 95 ? 9.761 -3.040 -0.139 1.00 90.88 95 GLY A O 1
ATOM 769 N N . SER A 1 96 ? 8.720 -4.708 -1.210 1.00 91.88 96 SER A N 1
ATOM 770 C CA . SER A 1 96 ? 9.775 -4.862 -2.221 1.00 91.88 96 SER A CA 1
ATOM 771 C C . SER A 1 96 ? 9.795 -3.710 -3.229 1.00 91.88 96 SER A C 1
ATOM 773 O O . SER A 1 96 ? 8.762 -3.141 -3.588 1.00 91.88 96 SER A O 1
ATOM 775 N N . LYS A 1 97 ? 10.995 -3.405 -3.731 1.00 92.31 97 LYS A N 1
ATOM 776 C CA . LYS A 1 97 ? 11.220 -2.455 -4.823 1.00 92.31 97 LYS A CA 1
ATOM 777 C C . LYS A 1 97 ? 11.110 -3.170 -6.169 1.00 92.31 97 LYS A C 1
ATOM 779 O O . LYS A 1 97 ? 11.896 -4.075 -6.441 1.00 92.31 97 LYS A O 1
ATOM 784 N N . LEU A 1 98 ? 10.200 -2.720 -7.024 1.00 92.00 98 LEU A N 1
ATOM 785 C CA . LEU A 1 98 ? 10.038 -3.211 -8.389 1.00 92.00 98 LEU A CA 1
ATOM 786 C C . LEU A 1 98 ? 10.664 -2.220 -9.377 1.00 92.00 98 LEU A C 1
ATOM 788 O O . LEU A 1 98 ? 10.470 -1.008 -9.269 1.00 92.00 98 LEU A O 1
ATOM 792 N N . ARG A 1 99 ? 11.446 -2.728 -10.330 1.00 90.44 99 ARG A N 1
ATOM 793 C CA . ARG A 1 99 ? 12.114 -1.933 -11.371 1.00 90.44 99 ARG A CA 1
ATOM 794 C C . ARG A 1 99 ? 11.346 -2.040 -12.685 1.00 90.44 99 ARG A C 1
ATOM 796 O O . ARG A 1 99 ? 10.865 -3.115 -13.021 1.00 90.44 99 ARG A O 1
ATOM 803 N N . ALA A 1 100 ? 11.260 -0.936 -13.423 1.00 88.00 100 ALA A N 1
ATOM 804 C CA . ALA A 1 100 ? 10.630 -0.919 -14.739 1.00 88.00 100 ALA A CA 1
ATOM 805 C C . ALA A 1 100 ? 11.519 -1.619 -15.779 1.00 88.00 100 ALA A C 1
ATOM 807 O O . ALA A 1 100 ? 12.740 -1.441 -15.769 1.00 88.00 100 ALA A O 1
ATOM 808 N N . ARG A 1 101 ? 10.910 -2.355 -16.718 1.00 82.75 101 ARG A N 1
ATOM 809 C CA . ARG A 1 101 ? 11.652 -3.030 -17.803 1.00 82.75 101 ARG A CA 1
ATOM 810 C C . ARG A 1 101 ? 12.108 -2.073 -18.913 1.00 82.75 101 ARG A C 1
ATOM 812 O O . ARG A 1 101 ? 13.182 -2.254 -19.470 1.00 82.75 101 ARG A O 1
ATOM 819 N N . ASN A 1 102 ? 11.304 -1.055 -19.223 1.00 76.94 102 ASN A N 1
ATOM 820 C CA . ASN A 1 102 ? 11.463 -0.210 -20.418 1.00 76.94 102 ASN A CA 1
ATOM 821 C C . ASN A 1 102 ? 12.269 1.088 -20.166 1.00 76.94 102 ASN A C 1
ATOM 823 O O . ASN A 1 102 ? 12.746 1.735 -21.090 1.00 76.94 102 ASN A O 1
ATOM 827 N N . HIS A 1 103 ? 12.485 1.479 -18.906 1.00 68.19 103 HIS A N 1
ATOM 828 C CA . HIS A 1 103 ? 13.051 2.793 -18.567 1.00 68.19 103 HIS A CA 1
ATOM 829 C C . HIS A 1 103 ? 14.545 2.747 -18.195 1.00 68.19 103 HIS A C 1
ATOM 831 O O . HIS A 1 103 ? 14.960 3.325 -17.189 1.00 68.19 103 HIS A O 1
ATOM 837 N N . GLN A 1 104 ? 15.346 1.986 -18.954 1.00 68.88 104 GLN A N 1
ATOM 838 C CA . GLN A 1 104 ? 16.807 1.851 -18.767 1.00 68.88 104 GLN A CA 1
ATOM 839 C C . GLN A 1 104 ? 17.239 1.492 -17.319 1.00 68.88 104 GLN A C 1
ATOM 841 O O . GLN A 1 104 ? 18.360 1.766 -16.903 1.00 68.88 104 GLN A O 1
ATOM 846 N N . GLY A 1 105 ? 16.345 0.888 -16.524 1.00 63.91 105 GLY A N 1
ATOM 847 C CA . GLY A 1 105 ? 16.569 0.539 -15.114 1.00 63.91 105 GLY A CA 1
ATOM 848 C C . GLY A 1 105 ? 16.396 1.680 -14.094 1.00 63.91 105 GLY A C 1
ATOM 849 O O . GLY A 1 105 ? 16.468 1.430 -12.883 1.00 63.91 105 GLY A O 1
ATOM 850 N N . TYR A 1 106 ? 16.125 2.915 -14.529 1.00 75.06 106 TYR A N 1
ATOM 851 C CA . TYR A 1 106 ? 15.989 4.068 -13.629 1.00 75.06 106 TYR A CA 1
ATOM 852 C C . TYR A 1 106 ? 14.618 4.139 -12.953 1.00 75.06 106 TYR A C 1
ATOM 854 O O . TYR A 1 106 ? 14.542 4.451 -11.764 1.00 75.06 106 TYR A O 1
ATOM 862 N N . GLY A 1 107 ? 13.553 3.774 -13.668 1.00 85.25 107 GLY A N 1
ATOM 863 C CA . GLY A 1 107 ? 12.196 3.713 -13.127 1.00 85.25 107 GLY A CA 1
ATOM 864 C C . GLY A 1 107 ? 12.027 2.653 -12.039 1.00 85.25 107 GLY A C 1
ATOM 865 O O . GLY A 1 107 ? 12.417 1.495 -12.217 1.00 85.25 107 GLY A O 1
ATOM 866 N N . PHE A 1 108 ? 11.433 3.030 -10.907 1.00 90.62 108 PHE A N 1
ATOM 867 C CA . PHE A 1 108 ? 11.070 2.091 -9.851 1.00 90.62 108 PHE A CA 1
ATOM 868 C C . PHE A 1 108 ? 9.799 2.504 -9.118 1.00 90.62 108 PHE A C 1
ATOM 870 O O . PHE A 1 108 ? 9.431 3.677 -9.102 1.00 90.62 108 PHE A O 1
ATOM 877 N N . VAL A 1 109 ? 9.177 1.519 -8.481 1.00 93.38 109 VAL A N 1
ATOM 878 C CA . VAL A 1 109 ? 8.051 1.678 -7.558 1.00 93.38 109 VAL A CA 1
ATOM 879 C C . VAL A 1 109 ? 8.240 0.749 -6.364 1.00 93.38 109 VAL A C 1
ATOM 881 O O . VAL A 1 109 ? 9.003 -0.220 -6.432 1.00 93.38 109 VAL A O 1
ATOM 884 N N . PHE A 1 110 ? 7.559 1.039 -5.264 1.00 94.06 110 PHE A N 1
ATOM 885 C CA . PHE A 1 110 ? 7.484 0.151 -4.110 1.00 94.06 110 PHE A CA 1
ATOM 886 C C . PHE A 1 110 ? 6.112 -0.511 -4.054 1.00 94.06 110 PHE A C 1
ATOM 888 O O . PHE A 1 110 ? 5.094 0.149 -4.241 1.00 94.06 110 PHE A O 1
ATOM 895 N N . LEU A 1 111 ? 6.091 -1.814 -3.787 1.00 94.06 111 LEU A N 1
ATOM 896 C CA . LEU A 1 111 ? 4.858 -2.584 -3.650 1.00 94.06 111 LEU A CA 1
ATOM 897 C C . LEU A 1 111 ? 4.502 -2.669 -2.173 1.00 94.06 111 LEU A C 1
ATOM 899 O O . LEU A 1 111 ? 5.120 -3.427 -1.434 1.00 94.06 111 LEU A O 1
ATOM 903 N N . LEU A 1 112 ? 3.541 -1.875 -1.719 1.00 93.00 112 LEU A N 1
ATOM 904 C CA . LEU A 1 112 ? 3.145 -1.787 -0.319 1.00 93.00 112 LEU A CA 1
ATOM 905 C C . LEU A 1 112 ? 1.832 -2.528 -0.063 1.00 93.00 112 LEU A C 1
ATOM 907 O O . LEU A 1 112 ? 1.025 -2.780 -0.959 1.00 93.00 112 LEU A O 1
ATOM 911 N N . ARG A 1 113 ? 1.635 -2.899 1.200 1.00 91.19 113 ARG A N 1
ATOM 912 C CA . ARG A 1 113 ? 0.381 -3.478 1.679 1.00 91.19 113 ARG A CA 1
ATOM 913 C C . ARG A 1 113 ? -0.668 -2.366 1.806 1.00 91.19 113 ARG A C 1
ATOM 915 O O . ARG A 1 113 ? -0.304 -1.281 2.251 1.00 91.19 113 ARG A O 1
ATOM 922 N N . PRO A 1 114 ? -1.947 -2.619 1.485 1.00 90.00 114 PRO A N 1
ATOM 923 C CA . PRO A 1 114 ? -3.013 -1.657 1.729 1.00 90.00 114 PRO A CA 1
ATOM 924 C C . PRO A 1 114 ? -3.182 -1.417 3.232 1.00 90.00 114 PRO A C 1
ATOM 926 O O . PRO A 1 114 ? -3.449 -2.343 4.010 1.00 90.00 114 PRO A O 1
ATOM 929 N N . THR A 1 115 ? -3.017 -0.162 3.627 1.00 88.50 115 THR A N 1
ATOM 930 C CA . THR A 1 115 ? -3.291 0.339 4.974 1.00 88.50 115 THR A CA 1
ATOM 931 C C . THR A 1 115 ? -4.270 1.511 4.885 1.00 88.50 115 THR A C 1
ATOM 933 O O . THR A 1 115 ? -4.430 2.091 3.806 1.00 88.50 115 THR A O 1
ATOM 936 N N . SER A 1 116 ? -4.961 1.827 5.981 1.00 84.62 116 SER A N 1
ATOM 937 C CA . SER A 1 116 ? -5.945 2.918 6.029 1.00 84.62 116 SER A CA 1
ATOM 938 C C . SER A 1 116 ? -5.306 4.264 5.688 1.00 84.62 116 SER A C 1
ATOM 940 O O . SER A 1 116 ? -5.871 5.020 4.904 1.00 84.62 116 SER A O 1
ATOM 942 N N . GLU A 1 117 ? -4.076 4.498 6.148 1.00 84.69 117 GLU A N 1
ATOM 943 C CA . GLU A 1 117 ? -3.283 5.703 5.885 1.00 84.69 117 GLU A CA 1
ATOM 944 C C . GLU A 1 117 ? -3.054 5.890 4.376 1.00 84.69 117 GLU A C 1
ATOM 946 O O . GLU A 1 117 ? -3.199 6.980 3.820 1.00 84.69 117 GLU A O 1
ATOM 951 N N . LEU A 1 118 ? -2.667 4.808 3.689 1.00 89.12 118 LEU A N 1
ATOM 952 C CA . LEU A 1 118 ? -2.416 4.829 2.249 1.00 89.12 118 LEU A CA 1
ATOM 953 C C . LEU A 1 118 ? -3.727 4.966 1.472 1.00 89.12 118 LEU A C 1
ATOM 955 O O . LEU A 1 118 ? -3.762 5.665 0.461 1.00 89.12 118 LEU A O 1
ATOM 959 N N . TRP A 1 119 ? -4.801 4.332 1.947 1.00 86.50 119 TRP A N 1
ATOM 960 C CA . TRP A 1 119 ? -6.119 4.420 1.323 1.00 86.50 119 TRP A CA 1
ATOM 961 C C . TRP A 1 119 ? -6.647 5.849 1.375 1.00 86.50 119 TRP A C 1
ATOM 963 O O . TRP A 1 119 ? -6.926 6.428 0.325 1.00 86.50 119 TRP A O 1
ATOM 973 N N . ALA A 1 120 ? -6.662 6.452 2.565 1.00 84.06 120 ALA A N 1
ATOM 974 C CA . ALA A 1 120 ? -7.078 7.832 2.783 1.00 84.06 120 ALA A CA 1
ATOM 975 C C . ALA A 1 120 ? -6.310 8.816 1.887 1.00 84.06 120 ALA A C 1
ATOM 977 O O . ALA A 1 120 ? -6.898 9.748 1.342 1.00 84.06 120 ALA A O 1
ATOM 978 N N . ARG A 1 121 ? -5.013 8.569 1.660 1.00 83.75 121 ARG A N 1
ATOM 979 C CA . ARG A 1 121 ? -4.170 9.388 0.775 1.00 83.75 121 ARG A CA 1
ATOM 980 C C . ARG A 1 121 ? -4.450 9.224 -0.720 1.00 83.75 121 ARG A C 1
ATOM 982 O O . ARG A 1 121 ? -4.172 10.157 -1.463 1.00 83.75 121 ARG A O 1
ATOM 989 N N . SER A 1 122 ? -4.954 8.076 -1.181 1.00 83.69 122 SER A N 1
ATOM 990 C CA . SER A 1 122 ? -5.313 7.905 -2.605 1.00 83.69 122 SER A CA 1
ATOM 991 C C . SER A 1 122 ? -6.627 8.557 -2.999 1.00 83.69 122 SER A C 1
ATOM 993 O O . SER A 1 122 ? -6.894 8.734 -4.189 1.00 83.69 122 SER A O 1
ATOM 995 N N . LEU A 1 123 ? -7.489 8.836 -2.023 1.00 82.38 123 LEU A N 1
ATOM 996 C CA . LEU A 1 123 ? -8.842 9.268 -2.317 1.00 82.38 123 LEU A CA 1
ATOM 997 C C . LEU A 1 123 ? -8.821 10.680 -2.910 1.00 82.38 123 LEU A C 1
ATOM 999 O O . LEU A 1 123 ? -8.149 11.570 -2.385 1.00 82.38 123 LEU A O 1
ATOM 1003 N N . PRO A 1 124 ? -9.578 10.927 -3.993 1.00 73.56 124 PRO A N 1
ATOM 1004 C CA . PRO A 1 124 ? -9.687 12.266 -4.542 1.00 73.56 124 PRO A CA 1
ATOM 1005 C C . PRO A 1 124 ? -10.327 13.191 -3.501 1.00 73.56 124 PRO A C 1
ATOM 1007 O O . PRO A 1 124 ? -11.389 12.873 -2.962 1.00 73.56 124 PRO A O 1
ATOM 1010 N N . HIS A 1 125 ? -9.714 14.353 -3.262 1.00 66.56 125 HIS A N 1
ATOM 1011 C CA . HIS A 1 125 ? -10.178 15.376 -2.317 1.00 66.56 125 HIS A CA 1
ATOM 1012 C C . HIS A 1 125 ? -11.485 16.053 -2.776 1.00 66.56 125 HIS A C 1
ATOM 1014 O O . HIS A 1 125 ? -11.501 17.220 -3.160 1.00 66.56 125 HIS A O 1
ATOM 1020 N N . ARG A 1 126 ? -12.593 15.306 -2.790 1.00 59.50 126 ARG A N 1
ATOM 1021 C CA . ARG A 1 126 ? -13.930 15.800 -3.161 1.00 59.50 126 ARG A CA 1
ATOM 1022 C C . ARG A 1 126 ? -14.845 16.046 -1.960 1.00 59.50 126 ARG A C 1
ATOM 1024 O O . ARG A 1 126 ? -15.831 16.759 -2.106 1.00 59.50 126 ARG A O 1
ATOM 1031 N N . THR A 1 127 ? -14.526 15.490 -0.794 1.00 69.19 127 THR A N 1
ATOM 1032 C CA . THR A 1 127 ? -15.313 15.600 0.447 1.00 69.19 127 THR A CA 1
ATOM 1033 C C . THR A 1 127 ? -14.420 15.988 1.624 1.00 69.19 127 THR A C 1
ATOM 1035 O O . THR A 1 127 ? -13.198 15.869 1.540 1.00 69.19 127 THR A O 1
ATOM 1038 N N . GLN A 1 128 ? -15.020 16.434 2.733 1.00 67.88 128 GLN A N 1
ATOM 1039 C CA . GLN A 1 128 ? -14.296 16.639 3.988 1.00 67.88 128 GLN A CA 1
ATOM 1040 C C . GLN A 1 128 ? -13.911 15.266 4.557 1.00 67.88 128 GLN A C 1
ATOM 1042 O O . GLN A 1 128 ? -14.751 14.564 5.113 1.00 67.88 128 GLN A O 1
ATOM 1047 N N . ILE A 1 129 ? -12.664 14.855 4.342 1.00 71.88 129 ILE A N 1
ATOM 1048 C CA . ILE A 1 129 ? -12.112 13.597 4.854 1.00 71.88 129 ILE A CA 1
ATOM 1049 C C . ILE A 1 129 ? -11.536 13.866 6.246 1.00 71.88 129 ILE A C 1
ATOM 1051 O O . ILE A 1 129 ? -10.827 14.856 6.437 1.00 71.88 129 ILE A O 1
ATOM 1055 N N . VAL A 1 130 ? -11.843 12.998 7.210 1.00 72.69 130 VAL A N 1
ATOM 1056 C CA . VAL A 1 130 ? -11.166 12.982 8.512 1.00 72.69 130 VAL A CA 1
ATOM 1057 C C . VAL A 1 130 ? -9.766 12.423 8.280 1.00 72.69 130 VAL A C 1
ATOM 1059 O O . VAL A 1 130 ? -9.616 11.288 7.830 1.00 72.69 130 VAL A O 1
ATOM 1062 N N . TYR A 1 131 ? -8.738 13.233 8.519 1.00 76.44 131 TYR A N 1
ATOM 1063 C CA . TYR A 1 131 ? -7.358 12.790 8.343 1.00 76.44 131 TYR A CA 1
ATOM 1064 C C . TYR A 1 131 ? -6.906 11.920 9.519 1.00 76.44 131 TYR A C 1
ATOM 1066 O O . TYR A 1 131 ? -7.465 11.982 10.611 1.00 76.44 131 TYR A O 1
ATOM 1074 N N . GLU A 1 132 ? -5.831 11.162 9.299 1.00 79.00 132 GLU A N 1
ATOM 1075 C CA . GLU A 1 132 ? -5.197 10.253 10.268 1.00 79.00 132 GLU A CA 1
ATOM 1076 C C . GLU A 1 132 ? -5.040 10.844 11.683 1.00 79.00 132 GLU A C 1
ATOM 1078 O O . GLU A 1 132 ? -5.223 10.174 12.699 1.00 79.00 132 GLU A O 1
ATOM 1083 N N . LEU A 1 133 ? -4.689 12.130 11.768 1.00 82.94 133 LEU A N 1
ATOM 1084 C CA . LEU A 1 133 ? -4.477 12.805 13.049 1.00 82.94 133 LEU A CA 1
ATOM 1085 C C . LEU A 1 133 ? -5.790 13.005 13.818 1.00 82.94 133 LEU A C 1
ATOM 1087 O O . LEU A 1 133 ? -5.832 12.824 15.036 1.00 82.94 133 LEU A O 1
ATOM 1091 N N . ASP A 1 134 ? -6.871 13.313 13.113 1.00 85.12 134 ASP A N 1
ATOM 1092 C CA . ASP A 1 134 ? -8.180 13.524 13.720 1.00 85.12 134 ASP A CA 1
ATOM 1093 C C . ASP A 1 134 ? -8.810 12.179 14.114 1.00 85.12 134 ASP A C 1
ATOM 1095 O O . ASP A 1 134 ? -9.303 12.030 15.234 1.00 85.12 134 ASP A O 1
ATOM 1099 N N . SER A 1 135 ? -8.713 11.160 13.250 1.00 84.19 135 SER A N 1
ATOM 1100 C CA . SER A 1 135 ? -9.228 9.815 13.545 1.00 84.19 135 SER A CA 1
ATOM 1101 C C . SER A 1 135 ? -8.473 9.159 14.703 1.00 84.19 135 SER A C 1
ATOM 1103 O O . SER A 1 135 ? -9.099 8.599 15.604 1.00 84.19 135 SER A O 1
ATOM 1105 N N . SER A 1 136 ? -7.145 9.303 14.767 1.00 86.25 136 SER A N 1
ATOM 1106 C CA . SER A 1 136 ? -6.348 8.796 15.894 1.00 86.25 136 SER A CA 1
ATOM 1107 C C . SER A 1 136 ? -6.721 9.460 17.222 1.00 86.25 136 SER A C 1
ATOM 1109 O O . SER A 1 136 ? -6.773 8.786 18.252 1.00 86.25 136 SER A O 1
ATOM 1111 N N . THR A 1 137 ? -7.062 10.752 17.201 1.00 89.81 137 THR A N 1
ATOM 1112 C CA . THR A 1 137 ? -7.535 11.473 18.387 1.00 89.81 137 THR A CA 1
ATOM 1113 C C . THR A 1 137 ? -8.880 10.928 18.859 1.00 89.81 137 THR A C 1
ATOM 1115 O O . THR A 1 137 ? -9.040 10.672 20.051 1.00 89.81 137 THR A O 1
ATOM 1118 N N . VAL A 1 138 ? -9.822 10.677 17.945 1.00 87.75 138 VAL A N 1
ATOM 1119 C CA . VAL A 1 138 ? -11.123 10.071 18.275 1.00 87.75 138 VAL A CA 1
ATOM 1120 C C . VAL A 1 138 ? -10.944 8.661 18.844 1.00 87.75 138 VAL A C 1
ATOM 1122 O O . VAL A 1 138 ? -11.484 8.361 19.907 1.00 87.75 138 VAL A O 1
ATOM 1125 N N . ILE A 1 139 ? -10.128 7.818 18.202 1.00 88.56 139 ILE A N 1
ATOM 1126 C CA . ILE A 1 139 ? -9.810 6.458 18.672 1.00 88.56 139 ILE A CA 1
ATOM 1127 C C . ILE A 1 139 ? -9.221 6.496 20.087 1.00 88.56 139 ILE A C 1
ATOM 1129 O O . ILE A 1 139 ? -9.622 5.712 20.951 1.00 88.56 139 ILE A O 1
ATOM 1133 N N . PHE A 1 140 ? -8.284 7.415 20.329 1.00 90.06 140 PHE A N 1
ATOM 1134 C CA . PHE A 1 140 ? -7.616 7.563 21.616 1.00 90.06 140 PHE A CA 1
ATOM 1135 C C . PHE A 1 140 ? -8.566 8.076 22.704 1.00 90.06 140 PHE A C 1
ATOM 1137 O O . PHE A 1 140 ? -8.618 7.502 23.791 1.00 90.06 140 PHE A O 1
ATOM 1144 N N . GLN A 1 141 ? -9.350 9.115 22.411 1.00 91.75 141 GLN A N 1
ATOM 1145 C CA . GLN A 1 141 ? -10.302 9.703 23.357 1.00 91.75 141 GLN A CA 1
ATOM 1146 C C . GLN A 1 141 ? -11.438 8.739 23.714 1.00 91.75 141 GLN A C 1
ATOM 1148 O O . GLN A 1 141 ? -11.840 8.674 24.874 1.00 91.75 141 GLN A O 1
ATOM 1153 N N . LEU A 1 142 ? -11.922 7.958 22.745 1.00 89.88 142 LEU A N 1
ATOM 1154 C CA . LEU A 1 142 ? -12.945 6.931 22.961 1.00 89.88 142 LEU A CA 1
ATOM 1155 C C . LEU A 1 142 ? -12.370 5.615 23.513 1.00 89.88 142 LEU A C 1
ATOM 1157 O O . LEU A 1 142 ? -13.135 4.710 23.844 1.00 89.88 142 LEU A O 1
ATOM 1161 N N . ASN A 1 143 ? -11.040 5.503 23.636 1.00 89.75 143 ASN A N 1
ATOM 1162 C CA . ASN A 1 143 ? -10.324 4.311 24.101 1.00 89.75 143 ASN A CA 1
ATOM 1163 C C . ASN A 1 143 ? -10.775 3.033 23.368 1.00 89.75 143 ASN A C 1
ATOM 1165 O O . ASN A 1 143 ? -11.030 2.000 24.001 1.00 89.75 143 ASN A O 1
ATOM 1169 N N . LEU A 1 144 ? -10.909 3.123 22.038 1.00 87.31 144 LEU A N 1
ATOM 1170 C CA . LEU A 1 144 ? -11.421 2.026 21.219 1.00 87.31 144 LEU A CA 1
ATOM 1171 C C . LEU A 1 144 ? -10.491 0.810 21.276 1.00 87.31 144 LEU A C 1
ATOM 1173 O O . LEU A 1 144 ? -9.265 0.923 21.212 1.00 87.31 144 LEU A O 1
ATOM 1177 N N . LYS A 1 145 ? -11.088 -0.378 21.386 1.00 86.19 145 LYS A N 1
ATOM 1178 C CA . LYS A 1 145 ? -10.396 -1.670 21.459 1.00 86.19 145 LYS A CA 1
ATOM 1179 C C . LYS A 1 145 ? -11.109 -2.699 20.583 1.00 86.19 145 LYS A C 1
ATOM 1181 O O . LYS A 1 145 ? -12.300 -2.534 20.302 1.00 86.19 145 LYS A O 1
ATOM 1186 N N . PRO A 1 146 ? -10.421 -3.783 20.175 1.00 83.69 146 PRO A N 1
ATOM 1187 C CA . PRO A 1 146 ? -11.076 -4.897 19.501 1.00 83.69 146 PRO A CA 1
ATOM 1188 C C . PRO A 1 146 ? -12.315 -5.364 20.277 1.00 83.69 146 PRO A C 1
ATOM 1190 O O . PRO A 1 146 ? -12.290 -5.410 21.508 1.00 83.69 146 PRO A O 1
ATOM 1193 N N . ASN A 1 147 ? -13.372 -5.731 19.551 1.00 81.81 147 ASN A N 1
ATOM 1194 C CA . ASN A 1 147 ? -14.679 -6.172 20.070 1.00 81.81 147 ASN A CA 1
ATOM 1195 C C . ASN A 1 147 ? -15.592 -5.072 20.632 1.00 81.81 147 ASN A C 1
ATOM 1197 O O . ASN A 1 147 ? -16.621 -5.389 21.229 1.00 81.81 147 ASN A O 1
ATOM 1201 N N . MET A 1 148 ? -15.254 -3.796 20.441 1.00 84.50 148 MET A N 1
ATOM 1202 C CA . MET A 1 148 ? -16.185 -2.698 20.696 1.00 84.50 148 MET A CA 1
ATOM 1203 C C . MET A 1 148 ? -17.132 -2.494 19.510 1.00 84.50 148 MET A C 1
ATOM 1205 O O . MET A 1 148 ? -16.744 -2.666 18.357 1.00 84.50 148 MET A O 1
ATOM 1209 N N . VAL A 1 149 ? -18.374 -2.110 19.806 1.00 85.25 149 VAL A N 1
ATOM 1210 C CA . VAL A 1 149 ? -19.361 -1.707 18.798 1.00 85.25 149 VAL A CA 1
ATOM 1211 C C . VAL A 1 149 ? -19.311 -0.190 18.681 1.00 85.25 149 VAL A C 1
ATOM 1213 O O . VAL A 1 149 ? -19.468 0.509 19.680 1.00 85.25 149 VAL A O 1
ATOM 1216 N N . VAL A 1 150 ? -19.075 0.307 17.470 1.00 85.12 150 VAL A N 1
ATOM 1217 C CA . VAL A 1 150 ? -18.994 1.740 17.168 1.00 85.12 150 VAL A CA 1
ATOM 1218 C C . VAL A 1 150 ? -20.071 2.073 16.147 1.00 85.12 150 VAL A C 1
ATOM 1220 O O . VAL A 1 150 ? -20.251 1.342 15.173 1.00 85.12 150 VAL A O 1
ATOM 1223 N N . LEU A 1 151 ? -20.794 3.165 16.384 1.00 86.25 151 LEU A N 1
ATOM 1224 C CA . LEU A 1 151 ? -21.737 3.722 15.426 1.00 86.25 151 LEU A CA 1
ATOM 1225 C C . LEU A 1 151 ? -21.076 4.910 14.729 1.00 86.25 151 LEU A C 1
ATOM 1227 O O . LEU A 1 151 ? -20.755 5.908 15.370 1.00 86.25 151 LEU A O 1
ATOM 1231 N N . GLU A 1 152 ? -20.913 4.809 13.417 1.00 84.00 152 GLU A N 1
ATOM 1232 C CA . GLU A 1 152 ? -20.534 5.927 12.561 1.00 84.00 152 GLU A CA 1
ATOM 1233 C C . GLU A 1 152 ? -21.767 6.371 11.766 1.00 84.00 152 GLU A C 1
ATOM 1235 O O . GLU A 1 152 ? -22.448 5.551 11.147 1.00 84.00 152 GLU A O 1
ATOM 1240 N N . SER A 1 153 ? -22.073 7.669 11.781 1.00 82.56 153 SER A N 1
ATOM 1241 C CA . SER A 1 153 ? -23.163 8.246 10.992 1.00 82.56 153 SER A CA 1
ATOM 1242 C C . SER A 1 153 ? -22.606 9.273 10.018 1.00 82.56 153 SER A C 1
ATOM 1244 O O . SER A 1 153 ? -22.057 10.292 10.430 1.00 82.56 153 SER A O 1
ATOM 1246 N N . GLY A 1 154 ? -22.797 9.003 8.724 1.00 72.81 154 GLY A N 1
ATOM 1247 C CA . GLY A 1 154 ? -22.203 9.759 7.624 1.00 72.81 154 GLY A CA 1
ATOM 1248 C C . GLY A 1 154 ? -20.947 9.077 7.086 1.00 72.81 154 GLY A C 1
ATOM 1249 O O . GLY A 1 154 ? -19.850 9.555 7.322 1.00 72.81 154 GLY A O 1
ATOM 1250 N N . THR A 1 155 ? -21.117 7.997 6.312 1.00 64.50 155 THR A N 1
ATOM 1251 C CA . THR A 1 155 ? -20.037 7.145 5.755 1.00 64.50 155 THR A CA 1
ATOM 1252 C C . THR A 1 155 ? -18.956 7.907 4.969 1.00 64.50 155 THR A C 1
ATOM 1254 O O . THR A 1 155 ? -17.863 7.391 4.743 1.00 64.50 155 THR A O 1
ATOM 1257 N N . GLY A 1 156 ? -19.249 9.130 4.512 1.00 65.25 156 GLY A N 1
ATOM 1258 C CA . GLY A 1 156 ? -18.287 9.969 3.801 1.00 65.25 156 GLY A CA 1
ATOM 1259 C C . GLY A 1 156 ? -17.638 9.238 2.619 1.00 65.25 156 GLY A C 1
ATOM 1260 O O . GLY A 1 156 ? -18.321 8.618 1.806 1.00 65.25 156 GLY A O 1
ATOM 1261 N N . SER A 1 157 ? -16.309 9.310 2.524 1.00 59.62 157 SER A N 1
ATOM 1262 C CA . SER A 1 157 ? -15.493 8.631 1.507 1.00 59.62 157 SER A CA 1
ATOM 1263 C C . SER A 1 157 ? -15.012 7.228 1.917 1.00 59.62 157 SER A C 1
ATOM 1265 O O . SER A 1 157 ? -14.176 6.660 1.215 1.00 59.62 157 SER A O 1
ATOM 1267 N N . GLY A 1 158 ? -15.484 6.682 3.048 1.00 59.12 158 GLY A N 1
ATOM 1268 C CA . GLY A 1 158 ? -15.034 5.390 3.586 1.00 59.12 158 GLY A CA 1
ATOM 1269 C C . GLY A 1 158 ? -13.560 5.373 4.012 1.00 59.12 158 GLY A C 1
ATOM 1270 O O . GLY A 1 158 ? -12.880 4.369 3.818 1.00 59.12 158 GLY A O 1
ATOM 1271 N N . ALA A 1 159 ? -13.048 6.512 4.490 1.00 56.16 159 ALA A N 1
ATOM 1272 C CA . ALA A 1 159 ? -11.667 6.671 4.961 1.00 56.16 159 ALA A CA 1
ATOM 1273 C C . ALA A 1 159 ? -11.529 6.606 6.496 1.00 56.16 159 ALA A C 1
ATOM 1275 O O . ALA A 1 159 ? -10.403 6.611 6.990 1.00 56.16 159 ALA A O 1
ATOM 1276 N N . THR A 1 160 ? -12.657 6.603 7.210 1.00 47.22 160 THR A N 1
ATOM 1277 C CA . THR A 1 160 ? -12.788 6.588 8.672 1.00 47.22 160 THR A CA 1
ATOM 1278 C C . THR A 1 160 ? -12.812 5.181 9.252 1.00 47.22 160 THR A C 1
ATOM 1280 O O . THR A 1 160 ? -13.271 4.247 8.555 1.00 47.22 160 THR A O 1
#